Protein 4WOL (pdb70)

Foldseek 3Di:
DDDDDPVVVVVVVVVVVVVVVVVVVVCVVVVVD/DDPVVVVCVVVVCVVVVVVVVVVVVVVVVD/DDPVVVVVCVVVVVVVVVVVVVVVVVVVVD

Organism: Homo sapiens (NCBI:txid9606)

Sequence (93 aa):
CSTVSPGVLAGIVVGDLVLTVLIALAVYFLGRLVSPGVLAGIVVGDLVLTVLIALAVYFLGRLVSPGVLAGIVVGDLVLTVLIALAVYFLGRL

InterPro domains:
  IPR026200 TYRO protein tyrosine kinase-binding protein [PTHR17554] (1-113)

Radius of gyration: 14.85 Å; Cα contacts (8 Å, |Δi|>4): 48; chains: 3; bounding box: 28×18×49 Å

Solvent-accessible surface area: 6265 Å² total

Structure (mmCIF, N/CA/C/O backbone):
data_4WOL
#
_entry.id   4WOL
#
_cell.length_a   20.775
_cell.length_b   35.709
_cell.length_c   101.070
_cell.angle_alpha   90.00
_cell.angle_beta   90.00
_cell.angle_gamma   90.00
#
_symmetry.space_group_name_H-M   'P 21 21 21'
#
loop_
_entity.id
_entity.type
_entity.pdbx_description
1 polymer 'TYRO protein tyrosine kinase-binding protein'
2 non-polymer 'POTASSIUM ION'
3 non-polymer '(2R)-2,3-dihydroxypropyl (9Z)-octadec-9-enoate'
4 water water
#
loop_
_atom_site.group_PDB
_atom_site.id
_atom_site.type_symbol
_atom_site.label_atom_id
_atom_site.label_alt_id
_atom_site.label_comp_id
_atom_site.label_asym_id
_atom_site.label_entity_id
_atom_site.label_seq_id
_atom_site.pdbx_PDB_ins_code
_atom_site.Cartn_x
_atom_site.Cartn_y
_atom_site.Cartn_z
_atom_site.occupancy
_atom_site.B_iso_or_equiv
_atom_site.auth_seq_id
_atom_site.auth_comp_id
_atom_site.auth_asym_id
_atom_site.auth_atom_id
_atom_site.pdbx_PDB_model_num
ATOM 1 N N . CYS A 1 1 ? 16.494 15.294 81.143 1.00 69.76 8 CYS A N 1
ATOM 2 C CA . CYS A 1 1 ? 16.048 15.744 79.832 1.00 71.82 8 CYS A CA 1
ATOM 3 C C . CYS A 1 1 ? 17.062 15.367 78.752 1.00 76.82 8 CYS A C 1
ATOM 4 O O . CYS A 1 1 ? 18.265 15.584 78.908 1.00 73.60 8 CYS A O 1
ATOM 7 N N . SER A 1 2 ? 16.567 14.793 77.661 1.00 81.85 9 SER A N 1
ATOM 8 C CA . SER A 1 2 ? 17.415 14.411 76.540 1.00 95.61 9 SER A CA 1
ATOM 9 C C . SER A 1 2 ? 17.552 15.561 75.548 1.00 100.35 9 SER A C 1
ATOM 10 O O . SER A 1 2 ? 16.838 15.621 74.547 1.00 103.74 9 SER A O 1
ATOM 13 N N . THR A 1 3 ? 18.476 16.472 75.836 1.00 100.11 10 THR A N 1
ATOM 14 C CA . THR A 1 3 ? 18.719 17.619 74.970 1.00 96.65 10 THR A CA 1
ATOM 15 C C . THR A 1 3 ? 19.438 17.197 73.695 1.00 90.21 10 THR A C 1
ATOM 16 O O . THR A 1 3 ? 20.501 16.577 73.745 1.00 96.56 10 THR A O 1
ATOM 20 N N . VAL A 1 4 ? 18.851 17.535 72.552 1.00 69.94 11 VAL A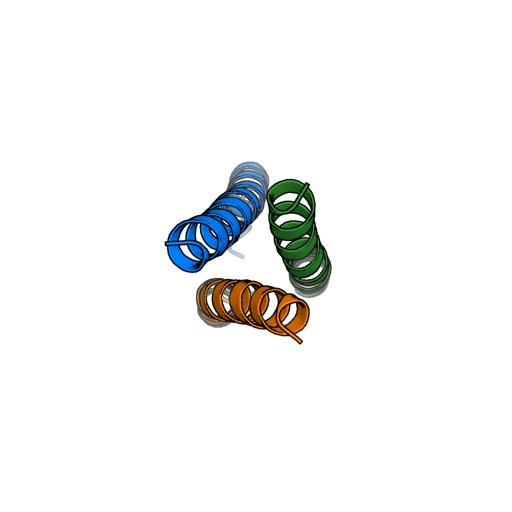 N 1
ATOM 21 C CA . VAL A 1 4 ? 19.426 17.182 71.259 1.00 58.16 11 VAL A CA 1
ATOM 22 C C . VAL A 1 4 ? 20.529 18.167 70.873 1.00 55.73 11 VAL A C 1
ATOM 23 O O . VAL A 1 4 ? 20.439 19.363 71.154 1.00 54.16 11 VAL A O 1
ATOM 27 N N . SER A 1 5 ? 21.585 17.658 70.248 1.00 32.28 12 SER A N 1
ATOM 28 C CA . SER A 1 5 ? 22.710 18.500 69.850 1.00 30.69 12 SER A CA 1
ATOM 29 C C . SER A 1 5 ? 22.344 19.347 68.638 1.00 30.24 12 SER A C 1
ATOM 30 O O . SER A 1 5 ? 21.732 18.852 67.692 1.00 28.85 12 SER A O 1
ATOM 33 N N . PRO A 1 6 ? 22.713 20.625 68.665 1.00 25.41 13 PRO A N 1
ATOM 34 C CA . PRO A 1 6 ? 22.377 21.519 67.549 1.00 23.42 13 PRO A CA 1
ATOM 35 C C . PRO A 1 6 ? 23.047 21.083 66.250 1.00 23.59 13 PRO A C 1
ATOM 36 O O . PRO A 1 6 ? 22.451 21.222 65.176 1.00 20.11 13 PRO A O 1
ATOM 40 N N . GLY A 1 7 ? 24.271 20.566 66.348 1.00 23.21 14 GLY A N 1
ATOM 41 C CA . GLY A 1 7 ? 24.973 20.049 65.183 1.00 24.53 14 GLY A CA 1
ATOM 42 C C . GLY A 1 7 ? 24.232 18.894 64.522 1.00 24.59 14 GLY A C 1
ATOM 43 O O . GLY A 1 7 ? 24.088 18.841 63.293 1.00 17.62 14 GLY A O 1
ATOM 44 N N . VAL A 1 8 ? 23.747 17.962 65.337 1.00 19.54 15 VAL A N 1
ATOM 45 C CA . VAL A 1 8 ? 22.975 16.849 64.806 1.00 16.78 15 VAL A CA 1
ATOM 46 C C . VAL A 1 8 ? 21.677 17.353 64.177 1.00 16.07 15 VAL A C 1
ATOM 47 O O . VAL A 1 8 ? 21.315 16.959 63.078 1.00 19.33 15 VAL A O 1
ATOM 51 N N . LEU A 1 9 ? 20.982 18.237 64.884 1.00 23.85 16 LEU A N 1
ATOM 52 C CA . LEU A 1 9 ? 19.726 18.780 64.381 1.00 22.73 16 LEU A CA 1
ATOM 53 C C . LEU A 1 9 ? 19.925 19.506 63.049 1.00 16.45 16 LEU A C 1
ATOM 54 O O . LEU A 1 9 ? 19.180 19.299 62.100 1.00 16.76 16 LEU A O 1
ATOM 59 N N . ALA A 1 10 ? 20.937 20.356 62.979 1.00 18.16 17 ALA A N 1
ATOM 60 C CA . ALA A 1 10 ? 21.257 21.048 61.734 1.00 18.98 17 ALA A CA 1
ATOM 61 C C . ALA A 1 10 ? 21.540 20.057 60.615 1.00 19.82 17 ALA A C 1
ATOM 62 O O . ALA A 1 10 ? 21.022 20.204 59.498 1.00 18.74 17 ALA A O 1
ATOM 64 N N . GLY A 1 11 ? 22.357 19.049 60.915 1.00 15.37 18 GLY A N 1
ATOM 65 C CA . GLY A 1 11 ? 22.674 18.007 59.959 1.00 22.41 18 GLY A CA 1
ATOM 66 C C . GLY A 1 11 ? 21.441 17.306 59.420 1.00 22.87 18 GLY A C 1
ATOM 67 O O . GLY A 1 11 ? 21.311 17.103 58.218 1.00 17.01 18 GLY A O 1
ATOM 68 N N . ILE A 1 12 ? 20.524 16.952 60.310 1.00 13.56 19 ILE A N 1
ATOM 69 C CA . ILE A 1 12 ? 19.337 16.209 59.916 1.00 18.78 19 ILE A CA 1
ATOM 70 C C . ILE A 1 12 ? 18.397 17.070 59.071 1.00 19.13 19 ILE A C 1
ATOM 71 O O . ILE A 1 12 ? 17.791 16.579 58.118 1.00 19.94 19 ILE A O 1
ATOM 76 N N . VAL A 1 13 ? 18.286 18.352 59.397 1.00 21.46 20 VAL A N 1
ATOM 77 C CA . VAL A 1 13 ? 17.417 19.224 58.614 1.00 14.60 20 VAL A CA 1
ATOM 78 C C . VAL A 1 13 ? 17.921 19.349 57.179 1.00 17.80 20 VAL A C 1
ATOM 79 O O . VAL A 1 13 ? 17.141 19.276 56.218 1.00 17.53 20 VAL A O 1
ATOM 83 N N . VAL A 1 14 ? 19.229 19.546 57.048 1.00 15.56 21 VAL A N 1
ATOM 84 C CA . VAL A 1 14 ? 19.847 19.678 55.743 1.00 17.89 21 VAL A CA 1
ATOM 85 C C . VAL A 1 14 ? 19.687 18.355 55.032 1.00 18.76 21 VAL A C 1
ATOM 86 O O . VAL A 1 14 ? 19.359 18.325 53.857 1.00 17.60 21 VAL A O 1
ATOM 90 N N . GLY A 1 15 ? 19.888 17.268 55.772 1.00 16.39 22 GLY A N 1
ATOM 91 C CA . GLY A 1 15 ? 19.685 15.925 55.243 1.00 14.79 22 GLY A CA 1
ATOM 92 C C . GLY A 1 15 ? 18.293 15.744 54.659 1.00 18.51 22 GLY A C 1
ATOM 93 O O . GLY A 1 15 ? 18.122 15.256 53.541 1.00 15.10 22 GLY A O 1
ATOM 94 N N . ASP A 1 16 ? 17.287 16.162 55.412 1.00 17.14 23 ASP A N 1
ATOM 95 C CA . ASP A 1 16 ? 15.934 16.138 54.883 1.00 12.05 23 ASP A CA 1
ATOM 96 C C . ASP A 1 16 ? 15.786 16.951 53.592 1.00 18.93 23 ASP A C 1
ATOM 97 O O . ASP A 1 16 ? 15.131 16.507 52.644 1.00 21.44 23 ASP A O 1
ATOM 102 N N . LEU A 1 17 ? 16.380 18.143 53.555 1.00 14.30 24 LEU A N 1
ATOM 103 C CA . LEU A 1 17 ? 16.257 19.005 52.387 1.00 18.68 24 LEU A CA 1
ATOM 104 C C . LEU A 1 17 ? 16.943 18.380 51.180 1.00 21.45 24 LEU A C 1
ATOM 105 O O . LEU A 1 17 ? 16.410 18.404 50.072 1.00 16.40 24 LEU A O 1
ATOM 110 N N . VAL A 1 18 ? 18.115 17.793 51.388 1.00 15.11 25 VAL A N 1
ATOM 111 C CA . VAL A 1 18 ? 18.785 17.118 50.292 1.00 13.60 25 VAL A CA 1
ATOM 112 C C . VAL A 1 18 ? 17.954 15.930 49.779 1.00 17.77 25 VAL A C 1
ATOM 113 O O . VAL A 1 18 ? 17.798 15.749 48.561 1.00 17.65 25 VAL A O 1
ATOM 117 N N . LEU A 1 19 ? 17.412 15.131 50.696 1.00 15.83 26 LEU A N 1
ATOM 118 C CA . LEU A 1 19 ? 16.569 13.994 50.311 1.00 13.89 26 LEU A CA 1
ATOM 119 C C . LEU A 1 19 ? 15.346 14.480 49.535 1.00 14.48 26 LEU A C 1
ATOM 120 O O . LEU A 1 19 ? 14.846 13.800 48.630 1.00 14.64 26 LEU A O 1
ATOM 125 N N . THR A 1 20 ? 14.850 15.646 49.926 1.00 15.85 27 THR A N 1
ATOM 126 C CA . THR A 1 20 ? 13.675 16.222 49.285 1.00 17.84 27 THR A CA 1
ATOM 127 C C . THR A 1 20 ? 14.006 16.570 47.844 1.00 16.34 27 THR A C 1
ATOM 128 O O . THR A 1 20 ? 13.242 16.249 46.945 1.00 16.23 27 THR A O 1
ATOM 132 N N . VAL A 1 21 ? 15.148 17.223 47.629 1.00 17.19 28 VAL A N 1
ATOM 133 C CA . VAL A 1 21 ? 15.654 17.453 46.281 1.00 15.03 28 VAL A CA 1
ATOM 134 C C . VAL A 1 21 ? 15.736 16.145 45.497 1.00 20.43 28 VAL A C 1
ATOM 135 O O . VAL A 1 21 ? 15.269 16.064 44.359 1.00 17.42 28 VAL A O 1
ATOM 139 N N . LEU A 1 22 ? 16.325 15.121 46.107 1.00 15.68 29 LEU A N 1
ATOM 140 C CA . LEU A 1 22 ? 16.495 13.827 45.438 1.00 14.05 29 LEU A CA 1
ATOM 141 C C . LEU A 1 22 ? 15.163 13.193 45.069 1.00 11.25 29 LEU A C 1
ATOM 142 O O . LEU A 1 22 ? 15.011 12.615 43.996 1.00 15.83 29 LEU A O 1
ATOM 147 N N . ILE A 1 23 ? 14.187 13.292 45.964 1.00 15.78 30 ILE A N 1
ATOM 148 C CA . ILE A 1 23 ? 12.869 12.745 45.671 1.00 18.00 30 ILE A CA 1
ATOM 149 C C . ILE A 1 23 ? 12.242 13.474 44.480 1.00 15.82 30 ILE A C 1
ATOM 150 O O . ILE A 1 23 ? 11.713 12.838 43.564 1.00 15.43 30 ILE A O 1
ATOM 155 N N . ALA A 1 24 ? 12.336 14.800 44.471 1.00 15.01 31 ALA A N 1
ATOM 156 C CA . ALA A 1 24 ? 11.803 15.585 43.353 1.00 18.87 31 ALA A CA 1
ATOM 157 C C . ALA A 1 24 ? 12.514 15.244 42.038 1.00 18.67 31 ALA A C 1
ATOM 158 O O . ALA A 1 24 ? 11.868 15.120 40.987 1.00 15.77 31 ALA A O 1
ATOM 160 N N . LEU A 1 25 ? 13.832 15.072 42.095 1.00 19.52 32 LEU A N 1
ATOM 161 C CA . LEU A 1 25 ? 14.591 14.678 40.909 1.00 20.38 32 LEU A CA 1
ATOM 162 C C . LEU A 1 25 ? 14.176 13.306 40.430 1.00 14.91 32 LEU A C 1
ATOM 163 O O . LEU A 1 25 ? 14.037 13.098 39.229 1.00 18.32 32 LEU A O 1
ATOM 168 N N . ALA A 1 26 ? 13.974 12.373 41.364 1.00 14.07 33 ALA A N 1
ATOM 169 C CA . ALA A 1 26 ? 13.589 11.023 40.977 1.00 14.66 33 ALA A CA 1
ATOM 170 C C . ALA A 1 26 ? 12.258 11.058 40.246 1.00 15.26 33 ALA A C 1
ATOM 171 O O . ALA A 1 26 ? 12.110 10.419 39.212 1.00 15.47 33 ALA A O 1
ATOM 173 N N . VAL A 1 27 ? 11.293 11.802 40.790 1.00 14.93 34 VAL A N 1
ATOM 174 C CA . VAL A 1 27 ? 9.978 11.934 40.162 1.00 20.03 34 VAL A CA 1
ATOM 175 C C . VAL A 1 27 ? 10.137 12.512 38.773 1.00 20.53 34 VAL A C 1
ATOM 176 O O . VAL A 1 27 ? 9.604 11.971 37.804 1.00 17.26 34 VAL A O 1
ATOM 180 N N . TYR A 1 28 ? 10.890 13.607 38.684 1.00 15.52 35 TYR A N 1
ATOM 181 C CA . TYR A 1 28 ? 11.150 14.246 37.397 1.00 19.53 35 TYR A CA 1
ATOM 182 C C . TYR A 1 28 ? 11.742 13.286 36.356 1.00 19.46 35 TYR A C 1
ATOM 183 O O . TYR A 1 28 ? 11.219 13.168 35.248 1.00 20.55 35 TYR A O 1
ATOM 192 N N . PHE A 1 29 ? 12.841 12.619 36.706 1.00 16.75 36 PHE A N 1
ATOM 193 C CA . PHE A 1 29 ? 13.551 11.762 35.766 1.00 20.86 36 PHE A CA 1
ATOM 194 C C . PHE A 1 29 ? 12.732 10.538 35.355 1.00 20.11 36 PHE A C 1
ATOM 195 O O . PHE A 1 29 ? 12.739 10.142 34.192 1.00 22.80 36 PHE A O 1
ATOM 203 N N . LEU A 1 30 ? 12.037 9.926 36.308 1.00 20.46 37 LEU A N 1
ATOM 204 C CA . LEU A 1 30 ? 11.253 8.731 35.991 1.00 20.81 37 LEU A CA 1
ATOM 205 C C . LEU A 1 30 ? 9.979 9.133 35.267 1.00 24.86 37 LEU A C 1
ATOM 206 O O . LEU A 1 30 ? 9.468 8.408 34.408 1.00 26.24 37 LEU A O 1
ATOM 211 N N . GLY A 1 31 ? 9.480 10.315 35.604 1.00 21.93 38 GLY A N 1
ATOM 212 C CA . GLY A 1 31 ? 8.269 10.821 34.988 1.00 24.22 38 GLY A CA 1
ATOM 213 C C . GLY A 1 31 ? 8.408 11.089 33.499 1.00 27.29 38 GLY A C 1
ATOM 214 O O . GLY A 1 31 ? 7.427 11.019 32.767 1.00 33.64 38 GLY A O 1
ATOM 215 N N . ARG A 1 32 ? 9.620 11.391 33.039 1.00 27.08 39 ARG A N 1
ATOM 216 C CA . ARG A 1 32 ? 9.804 11.777 31.641 1.00 35.53 39 ARG A CA 1
ATOM 217 C C . ARG A 1 32 ? 10.279 10.627 30.752 1.00 31.52 39 ARG A C 1
ATOM 218 O O . ARG A 1 32 ? 10.587 10.833 29.578 1.00 44.37 39 ARG A O 1
ATOM 226 N N . LEU A 1 33 ? 10.316 9.417 31.299 1.00 30.37 40 LEU A N 1
ATOM 227 C CA . LEU A 1 33 ? 10.743 8.247 30.533 1.00 36.55 40 LEU A CA 1
ATOM 228 C C . LEU A 1 33 ? 9.652 7.738 29.589 1.00 53.51 40 LEU A C 1
ATOM 229 O O . LEU A 1 33 ? 8.473 7.701 29.942 1.00 48.87 40 LEU A O 1
ATOM 236 N N . VAL B 1 4 ? 10.571 17.199 73.810 1.00 105.53 11 VAL B N 1
ATOM 237 C CA . VAL B 1 4 ? 9.656 16.394 73.008 1.00 97.31 11 VAL B CA 1
ATOM 238 C C . VAL B 1 4 ? 10.043 14.913 73.093 1.00 88.10 11 VAL B C 1
ATOM 239 O O . VAL B 1 4 ? 11.213 14.581 73.292 1.00 98.40 11 VAL B O 1
ATOM 243 N N . SER B 1 5 ? 9.058 14.028 72.958 1.00 66.79 12 SER B N 1
ATOM 244 C CA . SER B 1 5 ? 9.279 12.594 73.137 1.00 58.19 12 SER B CA 1
ATOM 245 C C . SER B 1 5 ? 9.740 11.900 71.854 1.00 57.39 12 SER B C 1
ATOM 246 O O . SER B 1 5 ? 9.398 12.337 70.756 1.00 38.55 12 SER B O 1
ATOM 249 N N . PRO B 1 6 ? 10.514 10.807 71.992 1.00 44.79 13 PRO B N 1
ATOM 250 C CA . PRO B 1 6 ? 10.928 9.973 70.853 1.00 48.29 13 PRO B CA 1
ATOM 251 C C . PRO B 1 6 ? 9.741 9.357 70.107 1.00 44.03 13 PRO B C 1
ATOM 252 O O . PRO B 1 6 ? 9.845 9.070 68.912 1.00 36.84 13 PRO B O 1
ATOM 256 N N . GLY B 1 7 ? 8.628 9.162 70.810 1.00 41.58 14 GLY B N 1
ATOM 257 C CA . GLY B 1 7 ? 7.394 8.717 70.185 1.00 38.60 14 GLY B CA 1
ATOM 258 C C . GLY B 1 7 ? 6.848 9.755 69.213 1.00 35.10 14 GLY B C 1
ATOM 259 O O . GLY B 1 7 ? 6.402 9.420 68.111 1.00 26.80 14 GLY B O 1
ATOM 260 N N . VAL B 1 8 ? 6.879 11.022 69.620 1.00 33.38 15 VAL B N 1
ATOM 261 C CA . VAL B 1 8 ? 6.495 12.106 68.72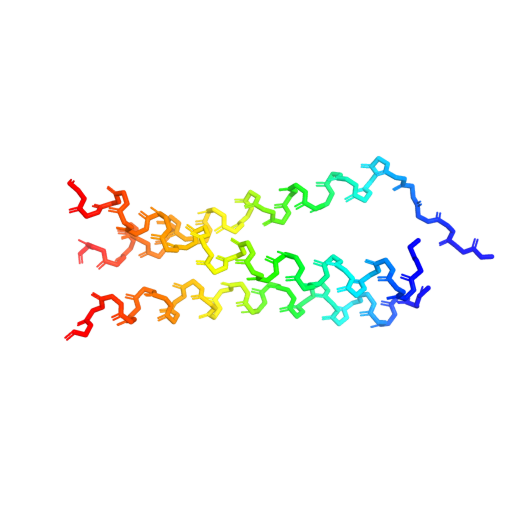2 1.00 25.42 15 VAL B CA 1
ATOM 262 C C . VAL B 1 8 ? 7.480 12.177 67.556 1.00 26.40 15 VAL B C 1
ATOM 263 O O . VAL B 1 8 ? 7.087 12.334 66.396 1.00 24.47 15 VAL B O 1
ATOM 267 N N . LEU B 1 9 ? 8.764 12.058 67.866 1.00 25.84 16 LEU B N 1
ATOM 268 C CA . LEU B 1 9 ? 9.786 12.222 66.838 1.00 19.32 16 LEU B CA 1
ATOM 269 C C . LEU B 1 9 ? 9.747 11.118 65.796 1.00 25.56 16 LEU B C 1
ATOM 270 O O . LEU B 1 9 ? 10.027 11.366 64.621 1.00 21.98 16 LEU B O 1
ATOM 275 N N . ALA B 1 10 ? 9.403 9.906 66.224 1.00 27.95 17 ALA B N 1
ATOM 276 C CA . ALA B 1 10 ? 9.229 8.792 65.301 1.00 20.83 17 ALA B CA 1
ATOM 277 C C . ALA B 1 10 ? 8.103 9.100 64.318 1.00 21.34 17 ALA B C 1
ATOM 278 O O . ALA B 1 10 ? 8.242 8.862 63.123 1.00 23.01 17 ALA B O 1
ATOM 280 N N . GLY B 1 11 ? 6.996 9.640 64.830 1.00 21.10 18 GLY B N 1
ATOM 281 C CA . GLY B 1 11 ? 5.908 10.095 63.982 1.00 20.02 18 GLY B CA 1
ATOM 282 C C . GLY B 1 11 ? 6.335 11.203 63.030 1.00 22.59 18 GLY B C 1
ATOM 283 O O . GLY B 1 11 ? 5.991 11.176 61.848 1.00 21.24 18 GLY B O 1
ATOM 284 N N . ILE B 1 12 ? 7.087 12.179 63.542 1.00 17.33 19 ILE B N 1
ATOM 285 C CA . ILE B 1 12 ? 7.534 13.304 62.726 1.00 16.79 19 ILE B CA 1
ATOM 286 C C . ILE B 1 12 ? 8.437 12.862 61.576 1.00 16.24 19 ILE B C 1
ATOM 287 O O . ILE B 1 12 ? 8.230 13.250 60.428 1.00 18.44 19 ILE B O 1
ATOM 292 N N . V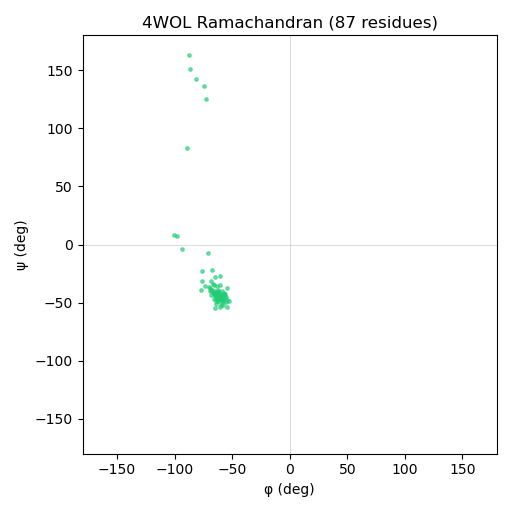AL B 1 13 ? 9.426 12.036 61.890 1.00 17.11 20 VAL B N 1
ATOM 293 C CA . VAL B 1 13 ? 10.390 11.596 60.887 1.00 15.88 20 VAL B CA 1
ATOM 294 C C . VAL B 1 13 ? 9.716 10.749 59.810 1.00 17.63 20 VAL B C 1
ATOM 295 O O . VAL B 1 13 ? 9.830 11.061 58.630 1.00 14.95 20 VAL B O 1
ATOM 299 N N . VAL B 1 14 ? 9.014 9.690 60.218 1.00 16.01 21 VAL B N 1
ATOM 300 C CA . VAL B 1 14 ? 8.275 8.863 59.265 1.00 17.43 21 VAL B CA 1
ATOM 301 C C . VAL B 1 14 ? 7.239 9.710 58.514 1.00 18.73 21 VAL B C 1
ATOM 302 O O . VAL B 1 14 ? 7.102 9.594 57.295 1.00 17.93 21 VAL B O 1
ATOM 306 N N . GLY B 1 15 ? 6.523 10.569 59.237 1.00 14.23 22 GLY B N 1
ATOM 307 C CA . GLY B 1 15 ? 5.567 11.484 58.617 1.00 21.11 22 GLY B CA 1
ATOM 308 C C . GLY B 1 15 ? 6.240 12.358 57.567 1.00 19.57 22 GLY B C 1
ATOM 309 O O . GLY B 1 15 ? 5.729 12.566 56.472 1.00 14.50 22 GLY B O 1
ATOM 310 N N . ASP B 1 16 ? 7.421 12.850 57.891 1.00 18.49 23 ASP B N 1
ATOM 311 C CA . ASP B 1 16 ? 8.168 13.652 56.939 1.00 14.68 23 ASP B CA 1
ATOM 312 C C . ASP B 1 16 ? 8.464 12.893 55.638 1.00 17.59 23 ASP B C 1
ATOM 313 O O . ASP B 1 16 ? 8.257 13.421 54.555 1.00 16.09 23 ASP B O 1
ATOM 318 N N . LEU B 1 17 ? 8.940 11.657 55.752 1.00 17.95 24 LEU B N 1
ATOM 319 C CA . LEU B 1 17 ? 9.245 10.845 54.584 1.00 17.31 24 LEU B CA 1
ATOM 320 C C . LEU B 1 17 ? 8.004 10.678 53.702 1.00 18.39 24 LEU B C 1
ATOM 321 O O . LEU B 1 17 ? 8.050 10.871 52.484 1.00 18.87 24 LEU B O 1
ATOM 326 N N . VAL B 1 18 ? 6.902 10.315 54.334 1.00 15.98 25 VAL B N 1
ATOM 327 C CA . VAL B 1 18 ? 5.675 10.048 53.607 1.00 19.10 25 VAL B CA 1
ATOM 328 C C . VAL B 1 18 ? 5.191 11.334 52.931 1.00 16.82 25 VAL B C 1
ATOM 329 O O . VAL B 1 18 ? 4.898 11.346 51.746 1.00 17.13 25 VAL B O 1
ATOM 333 N N . LEU B 1 19 ? 5.141 12.426 53.679 1.00 15.86 26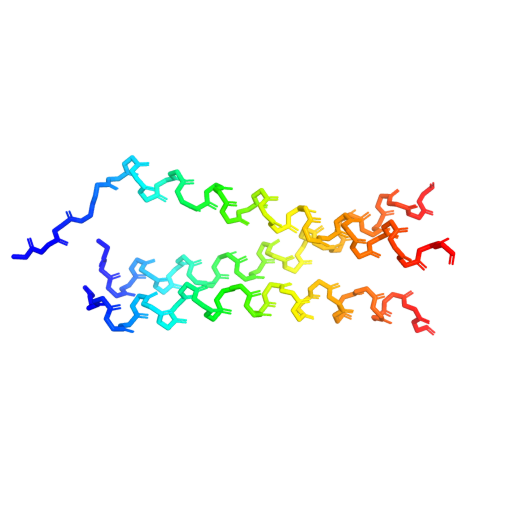 LEU B N 1
ATOM 334 C CA . LEU B 1 19 ? 4.561 13.671 53.157 1.00 13.10 26 LEU B CA 1
ATOM 335 C C . LEU B 1 19 ? 5.421 14.271 52.060 1.00 14.64 26 LEU B C 1
ATOM 336 O O . LEU B 1 19 ? 4.915 14.914 51.137 1.00 15.64 26 LEU B O 1
ATOM 341 N N . THR B 1 20 ? 6.724 14.058 52.167 1.00 15.08 27 THR B N 1
ATOM 342 C CA . THR B 1 20 ? 7.648 14.605 51.191 1.00 13.89 27 THR B CA 1
ATOM 343 C C . THR B 1 20 ? 7.426 13.878 49.874 1.00 16.19 27 THR B C 1
ATOM 344 O O . THR B 1 20 ? 7.356 14.499 48.826 1.00 14.56 27 THR B O 1
ATOM 348 N N . VAL B 1 21 ? 7.275 12.558 49.933 1.00 15.97 28 VAL B N 1
ATOM 349 C CA . VAL B 1 21 ? 6.987 11.819 48.712 1.00 18.29 28 VAL B CA 1
ATOM 350 C C . VAL B 1 21 ? 5.628 12.244 48.146 1.00 14.27 28 VAL B C 1
ATOM 351 O O . VAL B 1 21 ? 5.500 12.432 46.932 1.00 17.03 28 VAL B O 1
ATOM 355 N N . LEU B 1 22 ? 4.626 12.423 49.010 1.00 13.64 29 LEU B N 1
ATOM 356 C CA . LEU B 1 22 ? 3.284 12.745 48.511 1.00 14.07 29 LEU B CA 1
ATOM 357 C C . LEU B 1 22 ? 3.258 14.136 47.914 1.00 16.41 29 LEU B C 1
ATOM 358 O O . LEU B 1 22 ? 2.638 14.368 46.871 1.00 17.19 29 LEU B O 1
ATOM 363 N N . ILE B 1 23 ? 3.943 15.069 48.564 1.00 16.68 30 ILE B N 1
ATOM 364 C CA . ILE B 1 23 ? 4.017 16.424 48.034 1.00 18.64 30 ILE B CA 1
ATOM 365 C C . ILE B 1 23 ? 4.733 16.461 46.684 1.00 18.69 30 ILE B C 1
ATOM 366 O O . ILE B 1 23 ? 4.252 17.097 45.742 1.00 14.15 30 ILE B O 1
ATOM 371 N N . ALA B 1 24 ? 5.864 15.770 46.586 1.00 17.74 31 ALA B N 1
ATOM 372 C CA . ALA B 1 24 ? 6.628 15.743 45.344 1.00 15.08 31 ALA B CA 1
ATOM 373 C C . ALA B 1 24 ? 5.739 15.251 44.201 1.00 18.78 31 ALA B C 1
ATOM 374 O O . ALA B 1 24 ? 5.762 15.812 43.099 1.00 17.09 31 ALA B O 1
ATOM 376 N N . LEU B 1 25 ? 4.944 14.217 44.473 1.00 14.65 32 LEU B N 1
ATOM 377 C CA . LEU B 1 25 ? 4.100 13.617 43.437 1.00 14.33 32 LEU B CA 1
ATOM 378 C C . LEU B 1 25 ? 2.868 14.471 43.149 1.00 12.50 32 LEU B C 1
ATOM 379 O O . LEU B 1 25 ? 2.483 14.616 41.994 1.00 16.28 32 LEU B O 1
ATOM 384 N N . ALA B 1 26 ? 2.263 15.048 44.187 1.00 13.25 33 ALA B N 1
ATOM 385 C CA . ALA B 1 26 ? 1.132 15.952 43.987 1.00 16.13 33 ALA B CA 1
ATOM 386 C C . ALA B 1 26 ? 1.510 17.175 43.149 1.00 15.80 33 ALA B C 1
ATOM 387 O O . ALA B 1 26 ? 0.758 17.588 42.266 1.00 18.98 33 ALA B O 1
ATOM 389 N N . VAL B 1 27 ? 2.660 17.766 43.440 1.00 14.47 34 VAL B N 1
ATOM 390 C CA . VAL B 1 27 ? 3.089 18.969 42.722 1.00 13.15 34 VAL B CA 1
ATOM 391 C C . VAL B 1 27 ? 3.396 18.588 41.265 1.00 18.17 34 VAL B C 1
ATOM 392 O O . VAL B 1 27 ? 3.037 19.300 40.327 1.00 16.56 34 VAL B O 1
ATOM 396 N N . TYR B 1 28 ? 4.009 17.424 41.086 1.00 13.24 35 TYR B N 1
ATOM 397 C CA . TYR B 1 28 ? 4.305 16.916 39.758 1.00 18.34 35 TYR B CA 1
ATOM 398 C C . TYR B 1 28 ? 3.037 16.781 38.915 1.00 15.14 35 TYR B C 1
ATOM 399 O O . TYR B 1 28 ? 2.966 17.313 37.816 1.00 16.12 35 TYR B O 1
ATOM 408 N N . PHE B 1 29 ? 2.016 16.102 39.438 1.00 14.75 36 PHE B N 1
ATOM 409 C CA . PHE B 1 29 ? 0.853 15.848 38.623 1.00 21.72 36 PHE B CA 1
ATOM 410 C C . PHE B 1 29 ? -0.010 17.104 38.502 1.00 18.10 36 PHE B C 1
ATOM 411 O O . PHE B 1 29 ? -0.725 17.241 37.530 1.00 19.29 36 PHE B O 1
ATOM 419 N N . LEU B 1 30 ? 0.111 18.042 39.447 1.00 18.91 37 LEU B N 1
ATOM 420 C CA . LEU B 1 30 ? -0.546 19.349 39.281 1.00 18.67 37 LEU B CA 1
ATOM 421 C C . LEU B 1 30 ? -0.028 20.010 38.000 1.00 24.18 37 LEU B C 1
ATOM 422 O O . LEU B 1 30 ? -0.795 20.594 37.229 1.00 20.78 37 LEU B O 1
ATOM 427 N N . GLY B 1 31 ? 1.270 19.873 37.756 1.00 18.23 38 GLY B N 1
ATOM 428 C CA . GLY B 1 31 ? 1.877 20.393 36.543 1.00 26.16 38 GLY B CA 1
ATOM 429 C C . GLY B 1 31 ? 1.500 19.641 35.275 1.00 23.35 38 GLY B C 1
ATOM 430 O O . GLY B 1 31 ? 1.835 20.079 34.175 1.00 34.82 38 GLY B O 1
ATOM 431 N N . ARG B 1 32 ? 0.801 18.517 35.422 1.00 28.33 39 ARG B N 1
ATOM 432 C CA . ARG B 1 32 ? 0.338 17.734 34.272 1.00 27.68 39 ARG B CA 1
ATOM 433 C C . ARG B 1 32 ? -1.076 18.090 33.830 1.00 27.80 39 ARG B C 1
ATOM 434 O O . ARG B 1 32 ? -1.572 17.540 32.845 1.00 28.54 39 ARG B O 1
ATOM 442 N N . LEU B 1 33 ? -1.725 18.980 34.578 1.00 25.41 40 LEU B N 1
ATOM 443 C CA . LEU B 1 33 ? -3.089 19.425 34.290 1.00 25.80 40 LEU B CA 1
ATOM 444 C C . LEU B 1 33 ? -3.154 20.268 33.021 1.00 38.46 40 LEU B C 1
ATOM 445 O O . LEU B 1 33 ? -4.102 20.171 32.243 1.00 44.91 40 LEU B O 1
ATOM 451 N N . VAL C 1 4 ? 15.245 20.652 71.475 1.00 90.44 11 VAL C N 1
ATOM 452 C CA . VAL C 1 4 ? 14.125 21.001 70.610 1.00 79.59 11 VAL C CA 1
ATOM 453 C C . VAL C 1 4 ? 12.817 21.049 71.392 1.00 67.47 11 VAL C C 1
ATOM 454 O O . VAL C 1 4 ? 12.331 20.024 71.870 1.00 70.41 11 VAL C O 1
ATOM 458 N N . SER C 1 5 ? 12.253 22.245 71.520 1.00 60.13 12 SER C N 1
ATOM 459 C CA . SER C 1 5 ? 11.030 22.424 72.228 1.00 53.54 12 SER C CA 1
ATOM 460 C C . SER C 1 5 ? 9.856 22.205 71.250 1.00 39.25 12 SER C C 1
ATOM 461 O O . SER C 1 5 ? 10.033 22.267 70.083 1.00 39.57 12 SER C O 1
ATOM 464 N N . PRO C 1 6 ? 8.671 21.991 71.768 1.00 33.80 13 PRO C N 1
ATOM 465 C CA . PRO C 1 6 ? 7.485 21.865 70.912 1.00 25.93 13 PRO C CA 1
ATOM 466 C C . PRO C 1 6 ? 7.292 23.054 69.973 1.00 29.77 13 PRO C C 1
ATOM 467 O O . PRO C 1 6 ? 6.884 22.869 68.826 1.00 28.27 13 PRO C O 1
ATOM 471 N N . GLY C 1 7 ? 7.585 24.261 70.446 1.00 27.39 14 GLY C N 1
ATOM 472 C CA . GLY C 1 7 ? 7.561 25.421 69.572 1.00 26.47 14 GLY C CA 1
ATOM 473 C C . GLY C 1 7 ? 8.591 25.332 68.455 1.00 26.04 14 GLY C C 1
ATOM 474 O O . GLY C 1 7 ? 8.284 25.588 67.291 1.00 31.40 14 GLY C O 1
ATOM 475 N N . VAL C 1 8 ? 9.821 24.974 68.803 1.00 23.19 15 VAL C N 1
ATOM 476 C CA . VAL C 1 8 ? 10.869 24.857 67.797 1.00 24.86 15 VAL C CA 1
ATOM 477 C C . VAL C 1 8 ? 10.525 23.765 66.782 1.00 24.62 15 VAL C C 1
ATOM 478 O O . VAL C 1 8 ? 10.642 23.969 65.568 1.00 25.22 15 VAL C O 1
ATOM 482 N N . LEU C 1 9 ? 10.088 22.610 67.276 1.00 26.38 16 LEU C N 1
ATOM 483 C CA . LEU C 1 9 ? 9.677 21.514 66.395 1.00 25.83 16 LEU C CA 1
ATOM 484 C C . LEU C 1 9 ? 8.556 21.953 65.435 1.00 25.63 16 LEU C C 1
ATOM 485 O O . LEU C 1 9 ? 8.560 21.614 64.235 1.00 18.26 16 LEU C O 1
ATOM 490 N N . ALA C 1 10 ? 7.603 22.718 65.956 1.00 26.98 17 ALA C N 1
ATOM 491 C CA . ALA C 1 10 ? 6.490 23.186 65.135 1.00 27.59 17 ALA C CA 1
ATOM 492 C C . ALA C 1 10 ? 6.986 24.088 64.007 1.00 20.49 17 ALA C C 1
ATOM 493 O O . ALA C 1 10 ? 6.497 24.003 62.885 1.00 17.60 17 ALA C O 1
ATOM 495 N N . GLY C 1 11 ? 7.951 24.953 64.309 1.00 16.49 18 GLY C N 1
ATOM 496 C CA . GLY C 1 11 ? 8.502 25.842 63.300 1.00 17.50 18 GLY C CA 1
ATOM 497 C C . GLY C 1 11 ? 9.236 25.056 62.213 1.00 18.21 18 GLY C C 1
ATOM 498 O O . GLY C 1 11 ? 9.167 25.365 61.019 1.00 16.77 18 GLY C O 1
ATOM 499 N N . ILE C 1 12 ? 9.964 24.033 62.641 1.00 17.36 1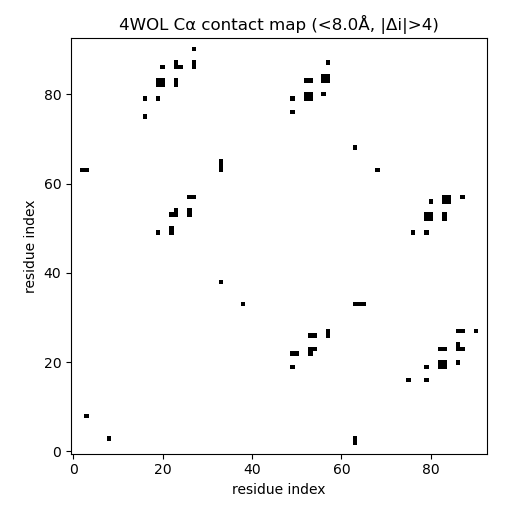9 ILE C N 1
ATOM 500 C CA . ILE C 1 12 ? 10.666 23.158 61.709 1.00 18.89 19 ILE C CA 1
ATOM 501 C C . ILE C 1 12 ? 9.684 22.392 60.819 1.00 19.39 19 ILE C C 1
ATOM 502 O O . ILE C 1 12 ? 9.894 22.274 59.616 1.00 18.04 19 ILE C O 1
ATOM 507 N N . VAL C 1 13 ? 8.604 21.882 61.398 1.00 20.22 20 VAL C N 1
ATOM 508 C CA . VAL C 1 13 ? 7.613 21.161 60.600 1.00 15.87 20 VAL C CA 1
ATOM 509 C C . VAL C 1 13 ? 7.039 22.080 59.513 1.00 19.57 20 VAL C C 1
ATOM 510 O O . VAL C 1 13 ? 7.049 21.752 58.325 1.00 20.78 20 VAL C O 1
ATOM 514 N N . VAL C 1 14 ? 6.569 23.246 59.929 1.00 16.60 21 VAL C N 1
ATOM 515 C CA . VAL C 1 14 ? 5.938 24.178 59.003 1.00 18.62 21 VAL C CA 1
ATOM 516 C C . VAL C 1 14 ? 6.914 24.680 57.934 1.00 19.60 21 VAL C C 1
ATOM 517 O O . VAL C 1 14 ? 6.623 24.633 56.741 1.00 16.24 21 VAL C O 1
ATOM 521 N N . GLY C 1 15 ? 8.071 25.165 58.365 1.00 21.97 22 GLY C N 1
ATOM 522 C CA . GLY C 1 15 ? 9.056 25.675 57.430 1.00 19.65 22 GLY C CA 1
ATOM 523 C C . GLY C 1 15 ? 9.498 24.621 56.444 1.00 18.80 22 GLY C C 1
ATOM 524 O O . GLY C 1 15 ? 9.612 24.870 55.235 1.00 17.57 22 GLY C O 1
ATOM 525 N N . ASP C 1 16 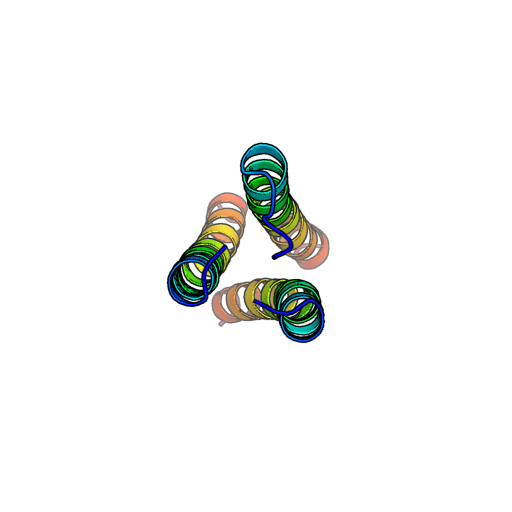? 9.736 23.422 56.955 1.00 17.06 23 ASP C N 1
ATOM 526 C CA . ASP C 1 16 ? 10.169 22.336 56.086 1.00 19.58 23 ASP C CA 1
ATOM 527 C C . ASP C 1 16 ? 9.131 21.976 55.036 1.00 20.98 23 ASP C C 1
ATOM 528 O O . ASP C 1 16 ? 9.488 21.764 53.881 1.00 20.14 23 ASP C O 1
ATOM 533 N N . LEU C 1 17 ? 7.852 21.916 55.420 1.00 19.13 24 LEU C N 1
ATOM 534 C CA . LEU C 1 17 ? 6.807 21.555 54.452 1.00 18.92 24 LEU C CA 1
ATOM 535 C C . LEU C 1 17 ? 6.598 22.624 53.386 1.00 17.68 24 LEU C C 1
ATOM 536 O O . LEU C 1 17 ? 6.381 22.308 52.211 1.00 16.73 24 LEU C O 1
ATOM 541 N N . VAL C 1 18 ? 6.664 23.890 53.781 1.00 16.17 25 VAL C N 1
ATOM 542 C CA . VAL C 1 18 ? 6.601 24.958 52.788 1.00 17.77 25 VAL C CA 1
ATOM 543 C C . VAL C 1 18 ? 7.766 24.814 51.817 1.00 16.77 25 VAL C C 1
ATOM 544 O O . VAL C 1 18 ? 7.577 24.865 50.602 1.00 18.25 25 VAL C O 1
ATOM 548 N N . LEU C 1 19 ? 8.969 24.609 52.350 1.00 1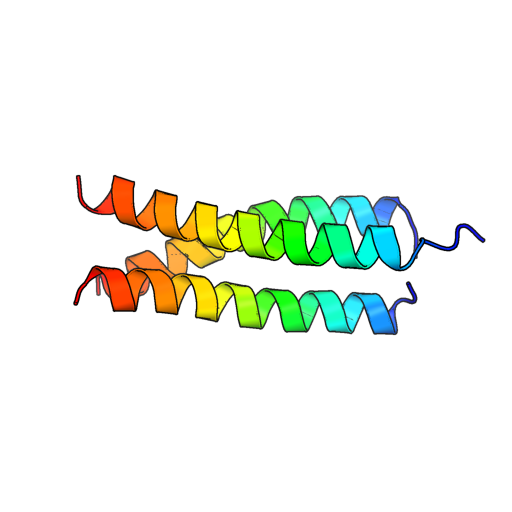7.29 26 LEU C N 1
ATOM 549 C CA . LEU C 1 19 ? 10.156 24.485 51.508 1.00 20.34 26 LEU C CA 1
ATOM 550 C C . LEU C 1 19 ? 10.107 23.235 50.634 1.00 21.08 26 LEU C C 1
ATOM 551 O O . LEU C 1 19 ? 10.590 23.240 49.501 1.00 15.85 26 LEU C O 1
ATOM 556 N N . THR C 1 20 ? 9.527 22.165 51.168 1.00 18.08 27 THR C N 1
ATOM 557 C CA . THR C 1 20 ? 9.348 20.935 50.403 1.00 16.82 27 THR C CA 1
ATOM 558 C C . THR C 1 20 ? 8.511 21.177 49.148 1.00 17.93 27 THR C C 1
ATOM 559 O O . THR C 1 20 ? 8.858 20.716 48.052 1.00 19.17 27 THR C O 1
ATOM 563 N N . VAL C 1 21 ? 7.408 21.903 49.308 1.00 16.27 28 VAL C N 1
ATOM 564 C CA . VAL C 1 21 ? 6.532 22.186 48.176 1.00 11.92 28 VAL C CA 1
ATOM 565 C C . VAL C 1 21 ? 7.280 22.993 47.117 1.00 18.14 28 VAL C C 1
ATOM 566 O O . VAL C 1 21 ? 7.213 22.690 45.927 1.00 16.97 28 VAL C O 1
ATOM 570 N N . LEU C 1 22 ? 8.022 23.999 47.560 1.00 16.08 29 LEU C N 1
ATOM 571 C CA . LEU C 1 22 ? 8.731 24.884 46.636 1.00 19.82 29 LEU C CA 1
ATOM 572 C C . LEU C 1 22 ? 9.899 24.193 45.929 1.00 14.89 29 LEU C C 1
ATOM 573 O O . LEU C 1 22 ? 10.157 24.452 44.753 1.00 14.49 29 LEU C O 1
ATOM 578 N N . ILE C 1 23 ? 10.599 23.312 46.639 1.00 14.00 30 ILE C N 1
ATOM 579 C CA . ILE C 1 23 ? 11.699 22.570 46.033 1.00 20.17 30 ILE C CA 1
ATOM 580 C C . ILE C 1 23 ? 11.170 21.690 44.898 1.00 20.98 30 ILE C C 1
ATOM 581 O O . ILE C 1 23 ? 11.707 21.713 43.788 1.00 14.36 30 ILE C O 1
ATOM 586 N N . ALA C 1 24 ? 10.100 20.944 45.159 1.00 13.27 31 ALA C N 1
ATOM 587 C CA . ALA C 1 24 ? 9.476 20.133 44.112 1.00 14.02 31 ALA C CA 1
ATOM 588 C C . ALA C 1 24 ? 9.103 21.020 42.916 1.00 18.26 31 ALA C C 1
ATOM 589 O O . ALA C 1 24 ? 9.434 20.708 41.770 1.00 16.09 31 ALA C O 1
ATOM 591 N N . LEU C 1 25 ? 8.424 22.129 43.203 1.00 15.29 32 LEU C N 1
ATOM 592 C CA . LEU C 1 25 ? 8.014 23.088 42.184 1.00 16.47 32 LEU C CA 1
ATOM 593 C C . LEU C 1 25 ? 9.218 23.558 41.369 1.00 20.72 32 LEU C C 1
ATOM 594 O O . LEU C 1 25 ? 9.175 23.590 40.129 1.00 18.51 32 LEU C O 1
ATOM 599 N N . ALA C 1 26 ? 10.304 23.884 42.061 1.00 18.45 33 ALA C N 1
ATOM 600 C CA . ALA C 1 26 ? 11.510 24.399 41.405 1.00 15.77 33 ALA C CA 1
ATOM 601 C C . ALA C 1 26 ? 12.174 23.357 40.498 1.00 15.47 33 ALA C C 1
ATOM 602 O O . ALA C 1 26 ? 12.617 23.672 39.398 1.00 15.07 33 ALA C O 1
ATOM 604 N N . VAL C 1 27 ? 12.249 22.116 40.969 1.00 15.82 34 VAL C N 1
ATOM 605 C CA . VAL C 1 27 ? 12.856 21.061 40.178 1.00 19.17 34 VAL C CA 1
ATOM 606 C C . VAL C 1 27 ? 12.057 20.849 38.899 1.00 23.55 34 VAL C C 1
ATOM 607 O O . VAL C 1 27 ? 12.642 20.738 37.832 1.00 18.46 34 VAL C O 1
ATOM 611 N N . TYR C 1 28 ? 10.726 20.854 38.985 1.00 17.31 35 TYR C N 1
ATOM 612 C CA . TYR C 1 28 ? 9.925 20.573 37.799 1.00 16.87 35 TYR C CA 1
ATOM 613 C C . TYR C 1 28 ? 9.969 21.770 36.852 1.00 19.07 35 TYR C C 1
ATOM 614 O O . TYR C 1 28 ? 9.982 21.616 35.619 1.00 17.10 35 TYR C O 1
ATOM 623 N N . PHE C 1 29 ? 10.008 22.962 37.436 1.00 18.20 36 PHE C N 1
ATOM 624 C CA . PHE C 1 29 ? 10.090 24.199 36.684 1.00 18.39 36 PHE C CA 1
ATOM 625 C C . PHE C 1 29 ? 11.362 24.222 35.844 1.00 23.82 36 PHE C C 1
ATOM 626 O O . PHE C 1 29 ? 11.311 24.409 34.630 1.00 18.78 36 PHE C O 1
ATOM 634 N N . LEU C 1 30 ? 12.501 23.999 36.498 1.00 14.98 37 LEU C N 1
ATOM 635 C CA . LEU C 1 30 ? 13.777 23.988 35.810 1.00 18.88 37 LEU C CA 1
ATOM 636 C C . LEU C 1 30 ? 13.804 22.888 34.782 1.00 18.65 37 LEU C C 1
ATOM 637 O O . LEU C 1 30 ? 14.354 23.059 33.707 1.00 20.18 37 LEU C O 1
ATOM 642 N N . GLY C 1 31 ? 13.220 21.750 35.140 1.00 18.68 38 GLY C N 1
ATOM 643 C CA . GLY C 1 31 ? 13.257 20.584 34.277 1.00 23.48 38 GLY C CA 1
ATOM 644 C C . GLY C 1 31 ? 12.480 20.728 32.984 1.00 26.61 38 GLY C C 1
ATOM 645 O O . GLY C 1 31 ? 12.753 20.020 32.010 1.00 26.03 38 GLY C O 1
ATOM 646 N N . ARG C 1 32 ? 11.513 21.637 32.943 1.00 15.98 39 ARG C N 1
ATOM 647 C CA . ARG C 1 32 ? 10.738 21.778 31.716 1.00 27.20 39 ARG C CA 1
ATOM 648 C C . ARG C 1 32 ? 11.207 22.970 30.882 1.00 34.50 39 ARG C C 1
ATOM 649 O O . ARG C 1 32 ? 10.586 23.312 29.881 1.00 46.78 39 ARG C O 1
ATOM 657 N N . LEU C 1 33 ? 12.317 23.584 31.280 1.00 33.44 40 LEU C N 1
ATOM 658 C CA . LEU C 1 33 ? 12.853 24.734 30.547 1.00 40.05 40 LEU C CA 1
ATOM 659 C C . LEU C 1 33 ? 13.670 24.307 29.331 1.00 55.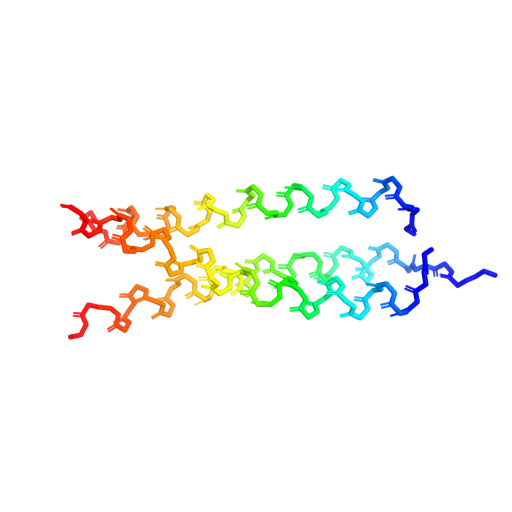60 40 LEU C C 1
ATOM 660 O O . LEU C 1 33 ? 14.379 23.299 29.363 1.00 50.41 40 LEU C O 1
#

B-factor: mean 29.88, std 19.17, range [10.89, 105.73]

Secondary structure (DSSP, 8-state):
--PPPHHHHHHHHHHHHHHHHHHHHHHHHHHT-/--HHHHHHHHHHHHHHHHHHHHHHHHHTT-/--HHHHHHHHHHHHHHHHHHHHHHHHHHT-

GO terms:
  GO:0060090 molecular adaptor activity (F, IDA)
  GO:0002228 natural killer cell mediated immunity (P, IDA)
  GO:0005886 plasma membrane (C, IDA)
  GO:0009986 cell surface (C, IDA)
  GO:0030674 protein-macromolecule adaptor activity (F, IDA)
  GO:1904646 cellular response to amyloid-beta (P, IDA)
  GO:0032480 negative regulation of type I interferon production (P, IDA)
  GO:0097242 amyloid-beta clearance (P, IDA)
  GO:0005886 plasma membrane (C, IC)
  GO:0005102 signaling receptor binding (F, TAS)
  GO:0016020 membrane (C, TAS)
  GO:0030316 osteoclast differentiation (P, IMP)
  GO:0002222 stimulatory killer cell immunoglobulin-like receptor signaling pathway (P, IDA)
  GO:0002223 stimulatory C-type lectin receptor signaling pathway (P, IDA)
  GO:0042803 protein homodimerization activity (F, IDA)
  GO:0005102 signaling receptor binding (F, IPI)
  GO:0005515 protein binding (F, IPI)
  GO:0035556 intracellular signal transduction (P, TAS)
  GO:0005886 plasma membrane (C, TAS)
  GO:0006968 cellular defense response (P, TAS)